Protein AF-A0A537MX38-F1 (afdb_monomer_lite)

Radius of gyration: 23.97 Å; chains: 1; bounding box: 77×20×43 Å

Sequence (95 aa):
MSSRASIWDEARRDPALLLWVLAAALVLYVFITGGYLIAVLHFAAIYAIFVTGLNIFMGYAGQVSFGHNAFAAISGYTSAVLTAKHGWEPLAAAA

Structure (mmCIF, N/CA/C/O backbone):
data_AF-A0A537MX38-F1
#
_entry.id   AF-A0A537MX38-F1
#
loop_
_atom_site.group_PDB
_atom_site.id
_atom_site.type_symbol
_atom_site.label_atom_id
_atom_site.label_alt_id
_atom_site.label_comp_id
_atom_site.label_asym_id
_atom_site.label_entity_id
_atom_site.label_seq_id
_atom_site.pdbx_PDB_ins_code
_atom_site.Cartn_x
_atom_site.Cartn_y
_atom_site.Cartn_z
_atom_site.occupancy
_atom_site.B_iso_or_equiv
_atom_site.auth_seq_id
_atom_site.auth_comp_id
_atom_site.auth_asym_id
_atom_site.auth_atom_id
_atom_site.pdbx_PDB_model_num
ATOM 1 N N . MET A 1 1 ? -46.345 -10.407 25.589 1.00 44.19 1 MET A N 1
ATOM 2 C CA . MET A 1 1 ? -46.279 -10.983 24.229 1.00 44.19 1 MET A CA 1
ATOM 3 C C . MET A 1 1 ? -45.337 -10.141 23.377 1.00 44.19 1 MET A C 1
ATOM 5 O O . MET A 1 1 ? -45.698 -9.066 22.934 1.00 44.19 1 MET A O 1
ATOM 9 N N . SER A 1 2 ? -44.092 -10.623 23.295 1.00 51.53 2 SER A N 1
ATOM 10 C CA . SER A 1 2 ? -43.039 -10.415 22.287 1.00 51.53 2 SER A CA 1
ATOM 11 C C . SER A 1 2 ? -43.318 -9.424 21.136 1.00 51.53 2 SER A C 1
ATOM 13 O O . SER A 1 2 ? -43.821 -9.821 20.084 1.00 51.53 2 SER A O 1
ATOM 15 N N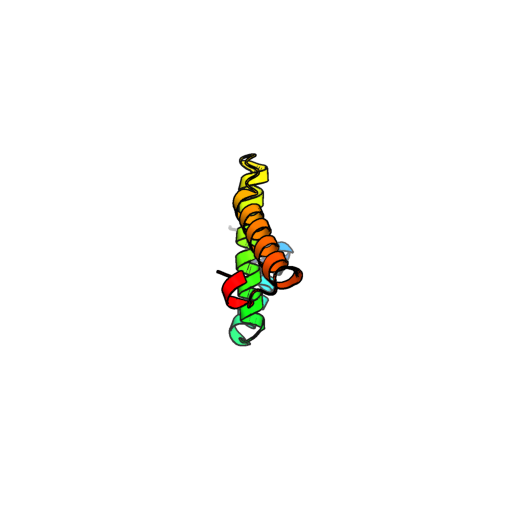 . SER A 1 3 ? -42.862 -8.175 21.279 1.00 53.84 3 SER A N 1
ATOM 16 C CA . SER A 1 3 ? -42.593 -7.304 20.129 1.00 53.84 3 SER A CA 1
ATOM 17 C C . SER A 1 3 ? -41.222 -7.673 19.558 1.00 53.84 3 SER A C 1
ATOM 19 O O . SER A 1 3 ? -40.187 -7.286 20.099 1.00 53.84 3 SER A O 1
ATOM 21 N N . ARG A 1 4 ? -41.211 -8.500 18.504 1.00 63.56 4 ARG A N 1
ATOM 22 C CA . ARG A 1 4 ? -40.018 -8.791 17.694 1.00 63.56 4 ARG A CA 1
ATOM 23 C C . ARG A 1 4 ? -39.769 -7.560 16.827 1.00 63.56 4 ARG A C 1
ATOM 25 O O . ARG A 1 4 ? -40.127 -7.569 15.653 1.00 63.56 4 ARG A O 1
ATOM 32 N N . ALA A 1 5 ? -39.228 -6.494 17.419 1.00 55.66 5 ALA A N 1
ATOM 33 C CA . ALA A 1 5 ? -38.612 -5.435 16.634 1.00 55.66 5 ALA A CA 1
ATOM 34 C C . ALA A 1 5 ? -37.564 -6.125 15.757 1.00 55.66 5 ALA A C 1
ATOM 36 O O . ALA A 1 5 ? -36.644 -6.797 16.227 1.00 55.66 5 ALA A O 1
ATOM 37 N N . SER A 1 6 ? -37.886 -6.132 14.479 1.00 65.00 6 SER A N 1
ATOM 38 C CA . SER A 1 6 ? -37.290 -6.959 13.463 1.00 65.00 6 SER A CA 1
ATOM 39 C C . SER A 1 6 ? -35.853 -6.487 13.278 1.00 65.00 6 SER A C 1
ATOM 41 O O . SER A 1 6 ? -35.622 -5.354 12.881 1.00 65.00 6 SER A O 1
ATOM 43 N N . ILE A 1 7 ? -34.878 -7.356 13.545 1.00 60.88 7 ILE A N 1
ATOM 44 C CA . ILE A 1 7 ? -33.452 -7.181 13.199 1.00 60.88 7 ILE A CA 1
ATOM 45 C C . ILE A 1 7 ? -33.232 -6.667 11.760 1.00 60.88 7 ILE A C 1
ATOM 47 O O . ILE A 1 7 ? -32.193 -6.095 11.445 1.00 60.88 7 ILE A O 1
ATOM 51 N N . TRP A 1 8 ? -34.234 -6.854 10.896 1.00 61.84 8 TRP A N 1
ATOM 52 C CA . TRP A 1 8 ? -34.277 -6.408 9.512 1.00 61.84 8 TRP A CA 1
ATOM 53 C C . TRP A 1 8 ? -34.559 -4.904 9.345 1.00 61.84 8 TRP A C 1
ATOM 55 O O . TRP A 1 8 ? -34.251 -4.365 8.285 1.00 61.84 8 TRP A O 1
ATOM 65 N N . ASP A 1 9 ? -35.111 -4.218 10.353 1.00 59.31 9 ASP A N 1
ATOM 66 C CA . ASP A 1 9 ? -35.388 -2.773 10.301 1.00 59.31 9 ASP A CA 1
ATOM 67 C C . ASP A 1 9 ? -34.141 -1.931 10.614 1.00 59.31 9 ASP A C 1
ATOM 69 O O . ASP A 1 9 ? -33.930 -0.899 9.974 1.00 59.31 9 ASP A O 1
ATOM 73 N N . GLU A 1 10 ? -33.276 -2.408 11.517 1.00 58.38 10 GLU A N 1
ATOM 74 C CA . GLU A 1 10 ? -31.995 -1.763 11.848 1.00 58.38 10 GLU A CA 1
ATOM 75 C C . GLU A 1 10 ? -31.004 -1.898 10.679 1.00 58.38 10 GLU A C 1
ATOM 77 O O . GLU A 1 10 ? -30.438 -0.918 10.194 1.00 58.38 10 GLU A O 1
ATOM 82 N N . ALA A 1 11 ? -30.915 -3.105 10.102 1.00 57.53 11 ALA A N 1
ATOM 83 C CA . ALA A 1 11 ? -30.050 -3.394 8.959 1.00 57.53 11 ALA A CA 1
ATOM 84 C C . ALA A 1 11 ? -30.386 -2.573 7.696 1.00 57.53 11 ALA A C 1
ATOM 86 O O . ALA A 1 11 ? -29.559 -2.430 6.795 1.00 57.53 11 ALA A O 1
ATOM 87 N N . ARG A 1 12 ? -31.605 -2.025 7.615 1.00 64.94 12 ARG A N 1
ATOM 88 C CA . ARG A 1 12 ? -32.091 -1.244 6.471 1.00 64.94 12 ARG A CA 1
ATOM 89 C C . ARG A 1 12 ? -31.660 0.228 6.513 1.00 64.94 12 ARG A C 1
ATOM 91 O O . ARG A 1 12 ? -31.846 0.924 5.513 1.00 64.94 12 ARG A O 1
ATOM 98 N N . ARG A 1 13 ? -31.115 0.718 7.634 1.00 65.12 13 ARG A N 1
ATOM 99 C CA . ARG A 1 13 ? -30.760 2.139 7.826 1.00 65.12 13 ARG A CA 1
ATOM 100 C C . ARG A 1 13 ? -29.276 2.419 8.027 1.00 65.12 13 ARG A C 1
ATOM 102 O O . ARG A 1 13 ? -28.900 3.586 7.951 1.00 65.12 13 ARG A O 1
ATOM 109 N N . ASP A 1 14 ? -28.442 1.396 8.188 1.00 71.50 14 ASP A N 1
ATOM 110 C CA . ASP A 1 14 ? -27.010 1.598 8.385 1.00 71.50 14 ASP A CA 1
ATOM 111 C C . ASP A 1 14 ? -26.273 1.735 7.045 1.00 71.50 14 ASP A C 1
ATOM 113 O O . ASP A 1 14 ? -26.065 0.736 6.345 1.00 71.50 14 ASP A O 1
ATOM 117 N N . PRO A 1 15 ? -25.797 2.942 6.675 1.00 78.81 15 PRO A N 1
ATOM 118 C CA . PRO A 1 15 ? -25.015 3.124 5.452 1.00 78.81 15 PRO A CA 1
ATOM 119 C C . PRO A 1 15 ? -23.743 2.263 5.460 1.00 78.81 15 PRO A C 1
ATOM 121 O O . PRO A 1 15 ? -23.262 1.867 4.403 1.00 78.81 15 PRO A O 1
ATOM 124 N N . ALA A 1 16 ? -23.234 1.905 6.643 1.00 84.56 16 ALA A N 1
ATOM 125 C CA . ALA A 1 16 ? -22.093 1.014 6.805 1.00 84.56 16 ALA A CA 1
ATOM 126 C C . ALA A 1 16 ? -22.348 -0.395 6.242 1.00 84.56 16 ALA A C 1
ATOM 128 O O . ALA A 1 16 ? -21.472 -0.947 5.581 1.00 84.56 16 ALA A O 1
ATOM 129 N N . LEU A 1 17 ? -23.537 -0.971 6.446 1.00 86.75 17 LEU A N 1
ATOM 130 C CA . LEU A 1 17 ? -23.862 -2.300 5.914 1.00 86.75 17 LEU A CA 1
ATOM 131 C C . LEU A 1 17 ? -23.919 -2.286 4.386 1.00 86.75 17 LEU A C 1
ATOM 133 O O . LEU A 1 17 ? -23.395 -3.192 3.740 1.00 86.75 17 LEU A O 1
ATOM 137 N N . LEU A 1 18 ? -24.479 -1.221 3.809 1.00 87.75 18 LEU A N 1
ATOM 138 C CA . LEU A 1 18 ? -24.467 -1.002 2.362 1.00 87.75 18 LEU A CA 1
ATOM 139 C C . LEU A 1 18 ? -23.038 -0.935 1.811 1.00 87.75 18 LEU A C 1
ATOM 141 O O . LEU A 1 18 ? -22.746 -1.571 0.799 1.00 87.75 18 LEU A O 1
ATOM 145 N N . LEU A 1 19 ? -22.138 -0.221 2.490 1.00 89.38 19 LEU A N 1
ATOM 146 C CA . LEU A 1 19 ? -20.732 -0.129 2.091 1.00 89.38 19 LEU A CA 1
ATOM 147 C C . LEU A 1 19 ? -20.028 -1.492 2.137 1.00 89.38 19 LEU A C 1
ATOM 149 O O . LEU A 1 19 ? -19.312 -1.833 1.196 1.00 89.38 19 LEU A O 1
ATOM 153 N N . TRP A 1 20 ? -20.267 -2.298 3.175 1.00 90.38 20 TRP A N 1
ATOM 154 C CA . TRP A 1 20 ? -19.692 -3.644 3.274 1.00 90.38 20 TRP A CA 1
ATOM 155 C C . TRP A 1 20 ? -20.204 -4.586 2.183 1.00 90.38 20 TRP A C 1
ATOM 157 O O . TRP A 1 20 ? -19.414 -5.316 1.581 1.00 90.38 20 TRP A O 1
ATOM 167 N N . VAL A 1 21 ? -21.503 -4.542 1.881 1.00 92.19 21 VAL A N 1
ATOM 168 C CA . VAL A 1 21 ? -22.103 -5.348 0.807 1.00 92.19 21 VAL A CA 1
ATOM 169 C C . VAL A 1 21 ? -21.540 -4.947 -0.559 1.00 92.19 21 VAL A C 1
ATOM 171 O O . VAL A 1 21 ? -21.180 -5.817 -1.352 1.00 92.19 21 VAL A O 1
ATOM 174 N N . LEU A 1 22 ? -21.404 -3.645 -0.825 1.00 92.62 22 LEU A N 1
ATOM 175 C CA . LEU A 1 22 ? -20.811 -3.140 -2.067 1.00 92.62 22 LEU A CA 1
ATOM 176 C C . LEU A 1 22 ? -19.339 -3.543 -2.208 1.00 92.62 22 LEU A C 1
ATOM 178 O O . LEU A 1 22 ? -18.926 -3.983 -3.282 1.00 92.62 22 LEU A O 1
ATOM 182 N N . ALA A 1 23 ? -18.557 -3.448 -1.131 1.00 89.94 23 ALA A N 1
ATOM 183 C CA . ALA A 1 23 ? -17.163 -3.879 -1.126 1.00 89.94 23 ALA A CA 1
ATOM 184 C C . ALA A 1 23 ? -17.035 -5.384 -1.418 1.00 89.94 23 ALA A C 1
ATOM 186 O O . ALA A 1 23 ? -16.227 -5.783 -2.257 1.00 89.94 23 ALA A O 1
ATOM 187 N N . ALA A 1 24 ? -17.869 -6.219 -0.791 1.00 92.31 24 ALA A N 1
ATOM 188 C CA . ALA A 1 24 ? -17.883 -7.660 -1.039 1.00 92.31 24 ALA A CA 1
ATOM 189 C C . ALA A 1 24 ? -18.274 -8.001 -2.489 1.00 92.31 24 ALA A C 1
ATOM 191 O O . ALA A 1 24 ? -17.639 -8.852 -3.116 1.00 92.31 24 ALA A O 1
ATOM 192 N N . ALA A 1 25 ? -19.272 -7.309 -3.046 1.00 92.50 25 ALA A N 1
ATOM 193 C CA . ALA A 1 25 ? -19.690 -7.488 -4.435 1.00 92.50 25 ALA A CA 1
ATOM 194 C C . ALA A 1 25 ? -18.579 -7.110 -5.429 1.00 92.50 25 ALA A C 1
ATOM 196 O O . ALA A 1 25 ? -18.355 -7.830 -6.403 1.00 92.50 25 ALA A O 1
ATOM 197 N N . LEU A 1 26 ? -17.845 -6.024 -5.164 1.00 90.25 26 LEU A N 1
ATOM 198 C CA . LEU A 1 26 ? -16.712 -5.598 -5.987 1.00 90.25 26 LEU A CA 1
ATOM 199 C C . LEU A 1 26 ? -15.575 -6.627 -5.964 1.00 90.25 26 LEU A C 1
ATOM 201 O O . LEU A 1 26 ? -15.027 -6.965 -7.011 1.00 90.25 26 LEU A O 1
ATOM 205 N N . VAL A 1 27 ? -15.241 -7.151 -4.783 1.00 91.06 27 VAL A N 1
ATOM 206 C CA . VAL A 1 27 ? -14.214 -8.191 -4.639 1.00 91.06 27 VAL A CA 1
ATOM 207 C C . VAL A 1 27 ? -14.618 -9.442 -5.419 1.00 91.06 27 VAL A C 1
ATOM 209 O O . VAL A 1 27 ? -13.825 -9.950 -6.211 1.00 91.06 27 VAL A O 1
ATOM 212 N N . LEU A 1 28 ? -15.863 -9.900 -5.269 1.00 91.94 28 LEU A N 1
ATOM 213 C CA . LEU A 1 28 ? -16.373 -11.057 -6.004 1.00 91.94 28 LEU A CA 1
ATOM 214 C C . LEU A 1 28 ? -16.335 -10.837 -7.524 1.00 91.94 28 LEU A C 1
ATOM 216 O O . LEU A 1 28 ? -15.916 -11.728 -8.261 1.00 91.94 28 LEU A O 1
ATOM 220 N N . TYR A 1 29 ? -16.718 -9.646 -7.991 1.00 90.75 29 TYR A N 1
ATOM 221 C CA . TYR A 1 29 ? -16.648 -9.278 -9.405 1.00 90.75 29 TYR A CA 1
ATOM 222 C C . TYR A 1 29 ? -15.222 -9.409 -9.953 1.00 90.75 29 TYR A C 1
ATOM 224 O O . TYR A 1 29 ? -15.023 -10.040 -10.991 1.00 90.75 29 TYR A O 1
ATOM 232 N N . VAL A 1 30 ? -14.223 -8.905 -9.221 1.00 89.62 30 VAL A N 1
ATOM 233 C CA . VAL A 1 30 ? -12.810 -9.003 -9.614 1.00 89.62 30 VAL A CA 1
ATOM 234 C C . VAL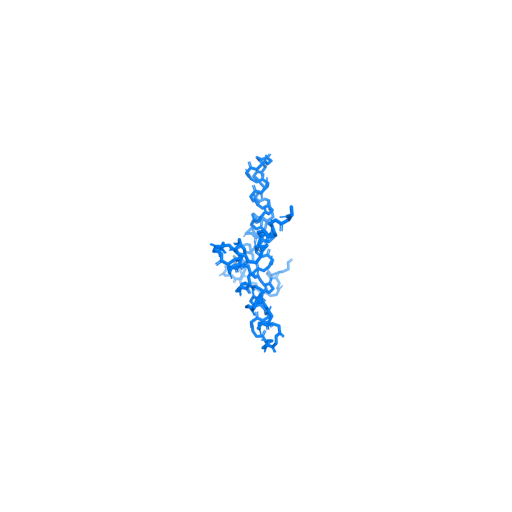 A 1 30 ? -12.359 -10.460 -9.755 1.00 89.62 30 VAL A C 1
ATOM 236 O O . VAL A 1 30 ? -11.711 -10.793 -10.750 1.00 89.62 30 VAL A O 1
ATOM 239 N N . PHE A 1 31 ? -12.747 -11.342 -8.827 1.00 89.19 31 PHE A N 1
ATOM 240 C CA . PHE A 1 31 ? -12.425 -12.773 -8.906 1.00 89.19 31 PHE A CA 1
ATOM 241 C C . PHE A 1 31 ? -13.077 -13.480 -10.101 1.00 89.19 31 PHE A C 1
ATOM 243 O O . PHE A 1 31 ? -12.466 -14.385 -10.666 1.00 89.19 31 PHE A O 1
ATOM 250 N N . ILE A 1 32 ? -14.277 -13.062 -10.511 1.00 91.00 32 ILE A N 1
ATOM 251 C CA . ILE A 1 32 ? -14.970 -13.628 -11.679 1.00 91.00 32 ILE A CA 1
ATOM 252 C C . ILE A 1 32 ? -14.346 -13.120 -12.986 1.00 91.00 32 ILE A C 1
ATOM 254 O O . ILE A 1 32 ? -14.134 -13.909 -13.905 1.00 91.00 32 ILE A O 1
ATOM 258 N N . THR A 1 33 ? -14.038 -11.821 -13.087 1.00 88.00 33 THR A N 1
ATOM 259 C CA . THR A 1 33 ? -13.448 -11.241 -14.309 1.00 88.00 33 THR A CA 1
ATOM 260 C C . THR A 1 33 ? -11.985 -11.627 -14.530 1.00 88.00 33 THR A C 1
ATOM 262 O O . THR A 1 33 ? -11.551 -11.724 -15.677 1.00 88.00 33 THR A O 1
ATOM 265 N N . GLY A 1 34 ? -11.224 -11.864 -13.457 1.00 83.06 34 GLY A N 1
ATOM 266 C CA . GLY A 1 34 ? -9.819 -12.261 -13.534 1.00 83.06 34 GLY A CA 1
ATOM 267 C C . GLY A 1 34 ? -8.914 -11.255 -14.264 1.00 83.06 34 GLY A C 1
ATOM 268 O O . GLY A 1 34 ? -9.228 -10.073 -14.419 1.00 83.06 34 GLY A O 1
ATOM 269 N N . GLY A 1 35 ? -7.740 -11.721 -14.695 1.00 88.50 35 GLY A N 1
ATOM 270 C CA . GLY A 1 35 ? -6.798 -10.920 -15.485 1.00 88.50 35 GLY A CA 1
ATOM 271 C C . GLY A 1 35 ? -6.198 -9.739 -14.714 1.00 88.50 35 GLY A C 1
ATOM 272 O O . GLY A 1 35 ? -5.855 -9.858 -13.544 1.00 88.50 35 GLY A O 1
ATOM 273 N N . TYR A 1 36 ? -6.055 -8.581 -15.364 1.00 88.62 36 TYR A N 1
ATOM 274 C CA . TYR A 1 36 ? -5.404 -7.398 -14.780 1.00 88.62 36 TYR A CA 1
ATOM 275 C C . TYR A 1 36 ? -6.014 -6.959 -13.436 1.00 88.62 36 TYR A C 1
ATOM 277 O O . TYR A 1 36 ? -5.281 -6.586 -12.520 1.00 88.62 36 TYR A O 1
ATOM 285 N N . LEU A 1 37 ? -7.336 -7.072 -13.274 1.00 88.88 37 LEU A N 1
ATOM 286 C CA . LEU A 1 37 ? -8.019 -6.703 -12.031 1.00 88.88 37 LEU A CA 1
ATOM 287 C C . LEU A 1 37 ? -7.572 -7.563 -10.840 1.00 88.88 37 LEU A C 1
ATOM 289 O O . LEU A 1 37 ? -7.464 -7.042 -9.730 1.00 88.88 37 LEU A O 1
ATOM 293 N N . ILE A 1 38 ? -7.231 -8.840 -11.060 1.00 90.25 38 ILE A N 1
ATOM 294 C CA . ILE A 1 38 ? -6.686 -9.703 -10.000 1.00 90.25 38 ILE A CA 1
ATOM 295 C C . ILE A 1 38 ? -5.309 -9.208 -9.550 1.00 90.25 38 ILE A C 1
ATOM 297 O O . ILE A 1 38 ? -4.996 -9.241 -8.364 1.00 90.25 38 ILE A O 1
ATOM 301 N N . ALA A 1 39 ? -4.479 -8.726 -10.479 1.00 90.31 39 ALA A N 1
ATOM 302 C CA . ALA A 1 39 ? -3.154 -8.205 -10.162 1.00 90.31 39 ALA A CA 1
ATOM 303 C C . ALA A 1 39 ? -3.269 -6.904 -9.359 1.00 90.31 39 ALA A C 1
ATOM 305 O O . ALA A 1 39 ? -2.601 -6.746 -8.338 1.00 90.31 39 ALA A O 1
ATOM 306 N N . VAL A 1 40 ? -4.176 -6.013 -9.765 1.00 92.06 40 VAL A N 1
ATOM 307 C CA . VAL A 1 40 ? -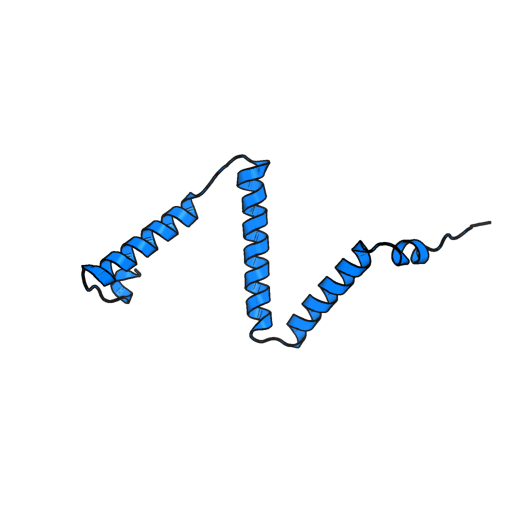4.486 -4.786 -9.019 1.00 92.06 40 VAL A CA 1
ATOM 308 C C . VAL A 1 40 ? -4.977 -5.112 -7.607 1.00 92.06 40 VAL A C 1
ATOM 310 O O . VAL A 1 40 ? -4.503 -4.499 -6.653 1.00 92.06 40 VAL A O 1
ATOM 313 N N . LEU A 1 41 ? -5.866 -6.099 -7.450 1.00 91.31 41 LEU A N 1
ATOM 314 C CA . LEU A 1 41 ? -6.355 -6.524 -6.136 1.00 91.31 41 LEU A CA 1
ATOM 315 C C . LEU A 1 41 ? -5.228 -7.074 -5.250 1.00 91.31 41 LEU A C 1
ATOM 317 O O . LEU A 1 41 ? -5.169 -6.734 -4.069 1.00 91.31 41 LEU A O 1
ATOM 321 N N . HIS A 1 42 ? -4.304 -7.862 -5.809 1.00 91.75 42 HIS A N 1
ATOM 322 C CA . HIS A 1 42 ? -3.122 -8.326 -5.077 1.00 91.75 42 HIS A CA 1
ATOM 323 C C . HIS A 1 42 ? -2.251 -7.159 -4.600 1.00 91.75 42 HIS A C 1
ATOM 325 O O . HIS A 1 42 ? -1.914 -7.101 -3.418 1.00 91.75 42 HIS A O 1
ATOM 331 N N . PHE A 1 43 ? -1.922 -6.207 -5.479 1.00 93.62 43 PHE A N 1
ATOM 332 C CA . PHE A 1 43 ? -1.140 -5.031 -5.086 1.00 93.62 43 PHE A CA 1
ATOM 333 C C . PHE A 1 43 ? -1.859 -4.193 -4.027 1.00 93.62 43 PHE A C 1
ATOM 335 O O . PHE A 1 43 ? -1.237 -3.784 -3.048 1.00 93.62 43 PHE A O 1
ATOM 342 N N . ALA A 1 44 ? -3.169 -3.985 -4.173 1.00 92.44 44 ALA A N 1
ATOM 343 C CA . ALA A 1 44 ? -3.974 -3.266 -3.191 1.00 92.44 44 ALA A CA 1
ATOM 344 C C . ALA A 1 44 ? -3.950 -3.957 -1.817 1.00 92.44 44 ALA A C 1
ATOM 346 O O . ALA A 1 44 ? -3.760 -3.285 -0.805 1.00 92.44 44 ALA A O 1
ATOM 347 N N . ALA A 1 45 ? -4.076 -5.287 -1.772 1.00 90.69 45 ALA A N 1
ATOM 348 C CA . ALA A 1 45 ? -4.004 -6.058 -0.531 1.00 90.69 45 ALA A CA 1
ATOM 349 C C . ALA A 1 45 ? -2.616 -5.970 0.127 1.00 90.69 45 ALA A C 1
ATOM 351 O O . ALA A 1 45 ? -2.520 -5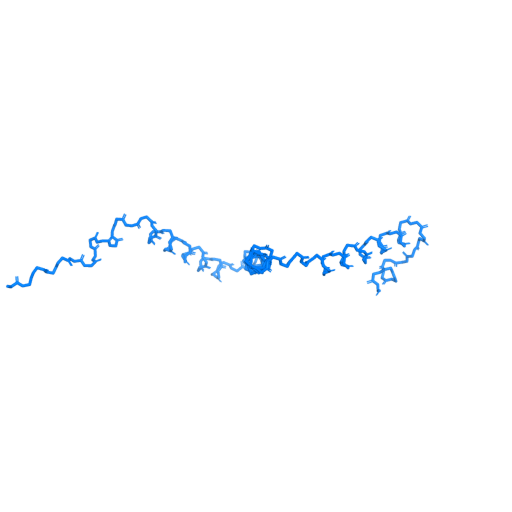.736 1.333 1.00 90.69 45 ALA A O 1
ATOM 352 N N . ILE A 1 46 ? -1.543 -6.094 -0.662 1.00 94.12 46 ILE A N 1
ATOM 353 C CA . ILE A 1 46 ? -0.162 -5.946 -0.178 1.00 94.12 46 ILE A CA 1
ATOM 354 C C . ILE A 1 46 ? 0.046 -4.547 0.415 1.00 94.12 46 ILE A C 1
ATOM 356 O O . ILE A 1 46 ? 0.545 -4.424 1.535 1.00 94.12 46 ILE A O 1
ATOM 360 N N . TYR A 1 47 ? -0.375 -3.492 -0.288 1.00 92.25 47 TYR A N 1
ATOM 361 C CA . TYR A 1 47 ? -0.243 -2.122 0.208 1.00 92.25 47 TYR A CA 1
ATOM 362 C C . TYR A 1 47 ? -1.113 -1.842 1.430 1.00 92.25 47 TYR A C 1
ATOM 364 O O . TYR A 1 47 ? -0.659 -1.133 2.325 1.00 92.25 47 TYR A O 1
ATOM 372 N N . ALA A 1 48 ? -2.317 -2.411 1.517 1.00 92.50 48 ALA A N 1
ATOM 373 C CA . ALA A 1 48 ? -3.155 -2.285 2.705 1.00 92.50 48 ALA A CA 1
ATOM 374 C C . ALA A 1 48 ? -2.438 -2.846 3.942 1.00 92.50 48 ALA A C 1
ATOM 376 O O . ALA A 1 48 ? -2.315 -2.146 4.945 1.00 92.50 48 ALA A O 1
ATOM 377 N N . ILE A 1 49 ? -1.874 -4.056 3.839 1.00 91.31 49 ILE A N 1
ATOM 378 C CA . ILE A 1 49 ? -1.070 -4.659 4.913 1.00 91.31 49 ILE A CA 1
ATOM 379 C C . ILE A 1 49 ? 0.133 -3.769 5.245 1.00 91.31 49 ILE A C 1
ATOM 381 O O . ILE A 1 49 ? 0.400 -3.505 6.418 1.00 91.31 49 ILE A O 1
ATOM 385 N N . PHE A 1 50 ? 0.837 -3.277 4.224 1.00 87.25 50 PHE A N 1
ATOM 386 C CA . PHE A 1 50 ? 2.021 -2.439 4.398 1.00 87.25 50 PHE A CA 1
ATOM 387 C C . PHE A 1 50 ? 1.703 -1.141 5.149 1.00 87.25 50 PHE A C 1
ATOM 389 O O . PHE A 1 50 ? 2.376 -0.808 6.122 1.00 87.25 50 PHE A O 1
ATOM 396 N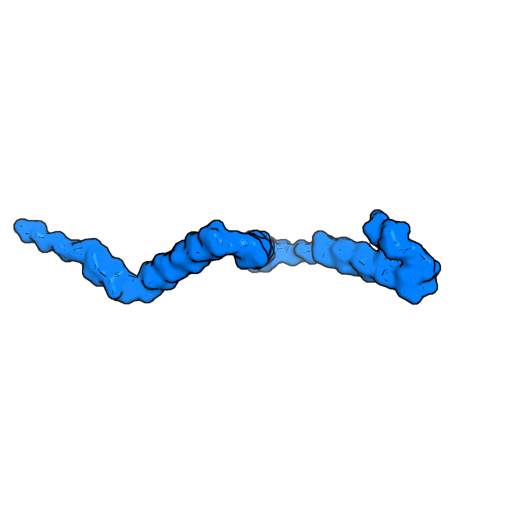 N . VAL A 1 51 ? 0.646 -0.433 4.746 1.00 87.88 51 VAL A N 1
ATOM 397 C CA . VAL A 1 51 ? 0.210 0.824 5.371 1.00 87.88 51 VAL A CA 1
ATOM 398 C C . VAL A 1 51 ? -0.322 0.584 6.782 1.00 87.88 51 VAL A C 1
ATOM 400 O O . VAL A 1 51 ? 0.003 1.356 7.682 1.00 87.88 51 VAL A O 1
ATOM 403 N N . THR A 1 52 ? -1.083 -0.488 7.022 1.00 87.56 52 THR A N 1
ATOM 404 C CA . THR A 1 52 ? -1.527 -0.842 8.379 1.00 87.56 52 THR A CA 1
ATOM 405 C C . THR A 1 52 ? -0.339 -1.160 9.286 1.00 87.56 52 THR A C 1
ATOM 407 O O . THR A 1 52 ? -0.277 -0.646 10.403 1.00 87.56 52 THR A O 1
ATOM 410 N N . GLY A 1 53 ? 0.636 -1.937 8.805 1.00 82.31 53 GLY A N 1
ATOM 411 C CA . GLY A 1 53 ? 1.877 -2.207 9.530 1.00 82.31 53 GLY A CA 1
ATOM 412 C C . GLY A 1 53 ? 2.647 -0.923 9.834 1.00 82.31 53 GLY A C 1
ATOM 413 O O . GLY A 1 53 ? 3.056 -0.705 10.971 1.00 82.31 53 GLY A O 1
ATOM 414 N N . LEU A 1 54 ? 2.763 -0.024 8.855 1.00 82.25 54 LEU A N 1
ATOM 415 C CA . LEU A 1 54 ? 3.405 1.279 9.023 1.00 82.25 54 LEU A CA 1
ATOM 416 C C . LEU A 1 54 ? 2.689 2.147 10.067 1.00 82.25 54 LEU A C 1
ATOM 418 O O . LEU A 1 54 ? 3.346 2.738 10.919 1.00 82.25 54 LEU A O 1
ATOM 422 N N . ASN A 1 55 ? 1.355 2.184 10.042 1.00 83.62 55 ASN A N 1
ATOM 423 C CA . ASN A 1 55 ? 0.541 2.916 11.012 1.00 83.62 55 ASN A CA 1
ATOM 424 C C . ASN A 1 55 ? 0.728 2.372 12.437 1.00 83.62 55 ASN A C 1
ATOM 426 O O . ASN A 1 55 ? 0.781 3.139 13.395 1.00 83.62 55 ASN A O 1
ATOM 430 N N . ILE A 1 56 ? 0.887 1.056 12.585 1.00 82.19 56 ILE A N 1
ATOM 431 C CA . ILE A 1 56 ? 1.180 0.437 13.881 1.00 82.19 56 ILE A CA 1
ATOM 432 C C . ILE A 1 56 ? 2.611 0.765 14.326 1.00 82.19 56 ILE A C 1
ATOM 434 O O . ILE A 1 56 ? 2.808 1.200 15.458 1.00 82.19 56 ILE A O 1
ATOM 438 N N . PHE A 1 57 ? 3.609 0.605 13.455 1.00 78.12 57 PHE A N 1
ATOM 439 C CA . PHE A 1 57 ? 5.010 0.840 13.813 1.00 78.12 57 PHE A CA 1
ATOM 440 C C . PHE A 1 57 ? 5.307 2.312 14.104 1.00 78.12 57 PHE A C 1
ATOM 442 O O . PHE A 1 57 ? 5.836 2.626 15.168 1.00 78.12 57 PHE A O 1
ATOM 449 N N . MET A 1 58 ? 4.943 3.213 13.192 1.00 77.62 58 MET A N 1
ATOM 450 C CA . MET A 1 58 ? 5.209 4.647 13.331 1.00 77.62 58 MET A CA 1
ATOM 451 C C . MET A 1 58 ? 4.228 5.327 14.287 1.00 77.62 58 MET A C 1
ATOM 453 O O . MET A 1 58 ? 4.636 6.210 15.034 1.00 77.62 58 MET A O 1
ATOM 457 N N . GLY A 1 59 ? 2.953 4.926 14.277 1.00 77.31 59 GLY A N 1
ATOM 458 C CA . GLY A 1 59 ? 1.912 5.539 15.102 1.00 77.31 59 GLY A CA 1
ATOM 459 C C . GLY A 1 59 ? 1.861 4.980 16.524 1.00 77.31 59 GLY A C 1
ATOM 460 O O . GLY A 1 59 ? 2.018 5.733 17.480 1.00 77.31 59 GLY A O 1
ATOM 461 N N . TYR A 1 60 ? 1.653 3.667 16.677 1.00 70.00 60 TYR A N 1
ATOM 462 C CA . TYR A 1 60 ? 1.437 3.039 17.993 1.00 70.00 60 TYR A CA 1
ATOM 463 C C . TYR A 1 60 ? 2.728 2.678 18.735 1.00 70.00 60 TYR A C 1
ATOM 465 O O . TYR A 1 60 ? 2.807 2.869 19.946 1.00 70.00 60 TYR A O 1
ATOM 473 N N . ALA A 1 61 ? 3.731 2.143 18.039 1.00 76.75 61 ALA A N 1
ATOM 474 C CA . ALA A 1 61 ? 4.999 1.744 18.654 1.00 76.75 61 ALA A CA 1
ATOM 475 C C . ALA A 1 61 ? 6.049 2.873 18.671 1.00 76.75 61 ALA A C 1
ATOM 477 O O . ALA A 1 61 ? 7.087 2.734 19.317 1.00 76.75 61 ALA A O 1
ATOM 478 N N . GLY A 1 62 ? 5.813 3.972 17.941 1.00 72.94 62 GLY A N 1
ATOM 479 C CA . GLY A 1 62 ? 6.761 5.084 17.794 1.00 72.94 62 GLY A CA 1
ATOM 480 C C . GLY A 1 62 ? 8.087 4.698 17.123 1.00 72.94 62 GLY A C 1
ATOM 481 O O . GLY A 1 62 ? 9.059 5.449 17.185 1.00 72.94 62 GLY A O 1
ATOM 482 N N . GLN A 1 63 ? 8.158 3.520 16.500 1.00 72.06 63 GLN A N 1
ATOM 483 C CA . GLN A 1 63 ? 9.343 3.012 15.820 1.00 72.06 63 GLN A CA 1
ATOM 484 C C . GLN A 1 63 ? 9.286 3.406 14.348 1.00 72.06 63 GLN A C 1
ATOM 486 O O . GLN A 1 63 ? 8.664 2.751 13.509 1.00 72.06 63 GLN A O 1
ATOM 491 N N . VAL A 1 64 ? 9.974 4.493 14.022 1.00 65.44 64 VAL A N 1
ATOM 492 C CA . VAL A 1 64 ? 10.181 4.921 12.641 1.00 65.44 64 VAL A CA 1
ATOM 493 C C . VAL A 1 64 ? 11.286 4.059 12.021 1.00 65.44 64 VAL A C 1
ATOM 495 O O . VAL A 1 64 ? 12.464 4.404 12.063 1.00 65.44 64 VAL A O 1
ATOM 498 N N . SER A 1 65 ? 10.916 2.903 11.463 1.00 70.88 65 SER A N 1
ATOM 499 C CA . SER A 1 65 ? 11.852 2.032 10.741 1.00 70.88 65 SER A CA 1
ATOM 500 C C . SER A 1 65 ? 11.806 2.314 9.239 1.00 70.88 65 SER A C 1
ATOM 502 O O . SER A 1 65 ? 10.976 1.776 8.509 1.00 70.88 65 SER A O 1
ATOM 504 N N . PHE A 1 66 ? 12.717 3.166 8.763 1.00 66.75 66 PHE A N 1
ATOM 505 C CA . PHE A 1 66 ? 12.952 3.380 7.328 1.00 66.75 66 PHE A CA 1
ATOM 506 C C . PHE A 1 66 ? 14.006 2.433 6.742 1.00 66.75 66 PHE A C 1
ATOM 508 O O . PHE A 1 66 ? 14.303 2.536 5.559 1.00 66.75 66 PHE A O 1
ATOM 515 N N . GLY A 1 67 ? 14.566 1.505 7.528 1.00 74.81 67 GLY A N 1
ATOM 516 C CA . GLY A 1 67 ? 15.740 0.716 7.135 1.00 74.81 67 GLY A CA 1
ATOM 517 C C . GLY A 1 67 ? 15.568 -0.034 5.814 1.00 74.81 67 GLY A C 1
ATOM 518 O O . GLY A 1 67 ? 16.399 0.094 4.924 1.00 74.81 67 GLY A O 1
ATOM 519 N N . HIS A 1 68 ? 14.460 -0.755 5.637 1.00 75.81 68 HIS A N 1
ATOM 520 C CA . HIS A 1 68 ? 14.232 -1.541 4.421 1.00 75.81 68 HIS A CA 1
ATOM 521 C C . HIS A 1 68 ? 14.058 -0.655 3.174 1.00 75.81 68 HIS A C 1
ATOM 523 O O . HIS A 1 68 ? 14.696 -0.887 2.151 1.00 75.81 68 HIS A O 1
ATOM 529 N N . ASN A 1 69 ? 13.265 0.417 3.287 1.00 79.25 69 ASN A N 1
ATOM 530 C CA . ASN A 1 69 ? 13.081 1.395 2.209 1.00 79.25 69 ASN A CA 1
ATOM 531 C C . ASN A 1 69 ? 14.379 2.166 1.911 1.00 79.25 69 ASN A C 1
ATOM 533 O O . ASN A 1 69 ? 14.659 2.472 0.756 1.00 79.25 69 ASN A O 1
ATOM 537 N N . ALA A 1 70 ? 15.195 2.448 2.931 1.00 80.81 70 ALA A N 1
ATOM 538 C CA . ALA A 1 70 ? 16.493 3.097 2.788 1.00 80.81 70 ALA A CA 1
ATOM 539 C C . ALA A 1 70 ? 17.503 2.190 2.071 1.00 80.81 70 ALA A C 1
ATOM 541 O O . ALA A 1 70 ? 18.164 2.646 1.145 1.00 80.81 70 ALA A O 1
ATOM 542 N N . PHE A 1 71 ? 17.586 0.901 2.417 1.00 87.50 71 PHE A N 1
ATOM 543 C CA . PHE A 1 71 ? 18.443 -0.053 1.702 1.00 87.50 71 PHE A CA 1
ATOM 544 C C . PHE A 1 71 ? 17.977 -0.290 0.257 1.00 87.50 71 PHE A C 1
ATOM 546 O O . PHE A 1 71 ? 18.810 -0.368 -0.649 1.00 87.50 71 PHE A O 1
ATOM 553 N N . ALA A 1 72 ? 16.663 -0.328 0.013 1.00 88.00 72 ALA A N 1
ATOM 554 C CA . ALA A 1 72 ? 16.108 -0.384 -1.340 1.00 88.00 72 ALA A CA 1
ATOM 555 C C . ALA A 1 72 ? 16.458 0.875 -2.159 1.00 88.00 72 ALA A C 1
ATOM 557 O O . ALA A 1 72 ? 16.861 0.776 -3.316 1.00 88.00 72 ALA A O 1
ATOM 558 N N . ALA A 1 73 ? 16.383 2.063 -1.552 1.00 88.75 73 ALA A N 1
ATOM 559 C CA . ALA A 1 73 ? 16.787 3.308 -2.203 1.00 88.75 73 ALA A CA 1
ATOM 560 C C . ALA A 1 73 ? 18.299 3.350 -2.495 1.00 88.75 73 ALA A C 1
ATOM 562 O O . ALA A 1 73 ? 18.702 3.748 -3.587 1.00 88.75 73 ALA A O 1
ATOM 563 N N . ILE A 1 74 ? 19.137 2.907 -1.549 1.00 93.06 74 ILE A N 1
ATOM 564 C CA . ILE A 1 74 ? 20.600 2.863 -1.705 1.00 93.06 74 ILE A CA 1
ATOM 565 C C . ILE A 1 74 ? 21.009 1.893 -2.820 1.00 93.06 74 ILE A C 1
ATOM 567 O O . ILE A 1 74 ? 21.831 2.259 -3.660 1.00 93.06 74 ILE A O 1
ATOM 571 N N . SER A 1 75 ? 20.439 0.685 -2.858 1.00 90.19 75 SER A N 1
ATOM 572 C CA . SER A 1 75 ? 20.735 -0.305 -3.907 1.00 90.19 75 SER A CA 1
ATOM 573 C C . SER A 1 75 ? 20.294 0.190 -5.283 1.00 90.19 75 SER A C 1
ATOM 575 O O . SER A 1 75 ? 21.117 0.246 -6.193 1.00 90.19 75 SER A O 1
ATOM 577 N N . GLY A 1 76 ? 19.055 0.674 -5.420 1.00 89.56 76 GLY A N 1
ATOM 578 C CA . GLY A 1 76 ? 18.557 1.209 -6.690 1.00 89.56 76 GLY A CA 1
ATOM 579 C C . GLY A 1 76 ? 19.365 2.406 -7.206 1.00 89.56 76 GLY A C 1
ATOM 580 O O . GLY A 1 76 ? 19.679 2.476 -8.395 1.00 89.56 76 GLY A O 1
ATOM 581 N N . TYR A 1 77 ? 19.760 3.329 -6.322 1.00 93.06 77 TYR A N 1
ATOM 582 C CA . TYR A 1 77 ? 20.613 4.460 -6.701 1.00 93.06 77 TYR A CA 1
ATOM 583 C C . TYR A 1 77 ? 22.022 4.013 -7.109 1.00 93.06 77 TYR A C 1
ATOM 585 O O . TYR A 1 77 ? 22.568 4.513 -8.094 1.00 93.06 77 TYR A O 1
ATOM 593 N N . THR A 1 78 ? 22.596 3.047 -6.388 1.00 92.44 78 THR A N 1
ATOM 594 C CA . THR A 1 78 ? 23.895 2.448 -6.726 1.00 92.44 78 THR A CA 1
ATOM 595 C C . THR A 1 78 ? 23.860 1.817 -8.116 1.00 92.44 78 THR A C 1
ATOM 597 O O . THR A 1 78 ? 24.693 2.162 -8.958 1.00 92.44 78 THR A O 1
ATOM 600 N N . SER A 1 79 ? 22.859 0.978 -8.401 1.00 91.06 79 SER A N 1
ATOM 601 C CA . SER A 1 79 ? 22.667 0.368 -9.720 1.00 91.06 79 SER A CA 1
ATOM 602 C C . SER A 1 79 ? 22.529 1.427 -10.814 1.00 91.06 79 SER A C 1
ATOM 604 O O . SER A 1 79 ? 23.221 1.357 -11.829 1.00 91.06 79 SER A O 1
ATOM 606 N N . ALA A 1 80 ? 21.715 2.464 -10.579 1.00 90.06 80 ALA A N 1
ATOM 607 C CA . ALA A 1 80 ? 21.528 3.558 -11.528 1.00 90.06 80 ALA A CA 1
ATOM 608 C C . ALA A 1 80 ? 22.849 4.273 -11.855 1.00 90.06 80 ALA A C 1
ATOM 610 O O . ALA A 1 80 ? 23.149 4.490 -13.030 1.00 90.06 80 ALA A O 1
ATOM 611 N N . VAL A 1 81 ? 23.673 4.591 -10.849 1.00 94.06 81 VAL A N 1
ATOM 612 C CA . VAL A 1 81 ? 24.986 5.230 -11.047 1.00 94.06 81 VAL A CA 1
ATOM 613 C C . VAL A 1 81 ? 25.948 4.326 -11.819 1.00 94.06 81 VAL A C 1
ATOM 615 O O . VAL A 1 81 ? 26.621 4.814 -12.732 1.00 94.06 81 VAL A O 1
ATOM 618 N N . LEU A 1 82 ? 25.993 3.029 -11.507 1.00 92.50 82 LEU A N 1
ATOM 619 C CA . LEU A 1 82 ? 26.856 2.068 -12.201 1.00 92.50 82 LEU A CA 1
ATOM 620 C C . LEU A 1 82 ? 26.508 1.970 -13.693 1.00 92.50 82 LEU A C 1
ATOM 622 O O . LEU A 1 82 ? 27.398 2.069 -14.541 1.00 92.50 82 LEU A O 1
ATOM 626 N N . THR A 1 83 ? 25.221 1.883 -14.036 1.00 91.56 83 THR A N 1
ATOM 627 C CA . THR A 1 83 ? 24.787 1.913 -15.445 1.00 91.56 83 THR A CA 1
ATOM 628 C C . THR A 1 83 ? 24.999 3.276 -16.111 1.00 91.56 83 THR A C 1
ATOM 630 O O . THR A 1 83 ? 25.510 3.339 -17.225 1.00 91.56 83 THR A O 1
ATOM 633 N N . ALA A 1 84 ? 24.644 4.382 -15.448 1.00 91.38 84 ALA A N 1
ATOM 634 C CA . ALA A 1 84 ? 24.598 5.705 -16.079 1.00 91.38 84 ALA A CA 1
ATOM 635 C C . ALA A 1 84 ? 25.968 6.385 -16.201 1.00 91.38 84 ALA A C 1
ATOM 637 O O . ALA A 1 84 ? 26.186 7.163 -17.128 1.00 91.38 84 ALA A O 1
ATOM 638 N N . LYS A 1 85 ? 26.883 6.139 -15.255 1.00 90.69 85 LYS A N 1
ATOM 639 C CA . LYS A 1 85 ? 28.203 6.790 -15.217 1.00 90.69 85 LYS A CA 1
ATOM 640 C C . LYS A 1 85 ? 29.365 5.844 -15.457 1.00 90.69 85 LYS A C 1
ATOM 642 O O . LYS A 1 85 ? 30.440 6.320 -15.808 1.00 90.69 85 LYS A O 1
ATOM 647 N N . HIS A 1 86 ? 29.208 4.552 -15.187 1.00 87.19 86 HIS A N 1
ATOM 648 C CA . HIS A 1 86 ? 30.310 3.588 -15.292 1.00 87.19 86 HIS A CA 1
ATOM 649 C C . HIS A 1 86 ? 30.105 2.589 -16.435 1.00 87.19 86 HIS A C 1
ATOM 651 O O . HIS A 1 86 ? 30.989 1.777 -16.684 1.00 87.19 86 HIS A O 1
ATOM 657 N N . GLY A 1 87 ? 28.985 2.683 -17.165 1.00 87.38 87 GLY A N 1
ATOM 658 C CA . GLY A 1 87 ? 28.721 1.882 -18.360 1.00 87.38 87 GLY A CA 1
ATOM 659 C C . GLY A 1 87 ? 28.593 0.386 -18.080 1.00 87.38 87 GLY A C 1
ATOM 660 O O . GLY A 1 87 ? 28.792 -0.416 -18.987 1.00 87.38 87 GLY A O 1
ATOM 661 N N . TRP A 1 88 ? 28.310 0.004 -16.830 1.00 90.50 88 TRP A N 1
ATOM 662 C CA . TRP A 1 88 ? 28.104 -1.396 -16.473 1.00 90.50 88 TRP A CA 1
ATOM 663 C C . TRP A 1 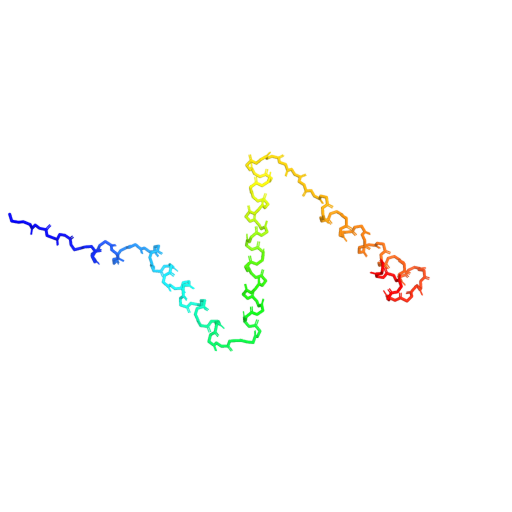88 ? 26.872 -1.943 -17.188 1.00 90.50 88 TRP A C 1
ATOM 665 O O . TRP A 1 88 ? 25.869 -1.241 -17.326 1.00 90.50 88 TRP A O 1
ATOM 675 N N . GLU A 1 89 ? 26.932 -3.208 -17.609 1.00 86.44 89 GLU A N 1
ATOM 676 C CA . GLU A 1 89 ? 25.741 -3.880 -18.118 1.00 86.44 89 GLU A CA 1
ATOM 677 C C . GLU A 1 89 ? 24.655 -3.916 -17.028 1.00 86.44 89 GLU A C 1
ATOM 679 O O . GLU A 1 89 ? 24.969 -4.207 -15.868 1.00 86.44 89 GLU A O 1
ATOM 684 N N . PRO A 1 90 ? 23.375 -3.667 -17.366 1.00 84.38 90 PRO A N 1
ATOM 685 C CA . PRO A 1 90 ? 22.291 -3.581 -16.385 1.00 84.38 90 PRO A CA 1
ATOM 686 C C . PRO A 1 90 ? 22.178 -4.800 -15.468 1.00 84.38 90 PRO A C 1
ATOM 688 O O . PRO A 1 90 ? 21.852 -4.656 -14.296 1.00 84.38 90 PRO A O 1
ATOM 691 N N . LEU A 1 91 ? 22.491 -5.994 -15.979 1.00 85.94 91 LEU A N 1
ATOM 692 C CA . LEU A 1 91 ? 22.486 -7.231 -15.197 1.00 85.94 91 LEU A CA 1
ATOM 693 C C . LEU A 1 91 ? 23.602 -7.268 -14.145 1.00 85.94 91 LEU A C 1
ATOM 695 O O . LEU A 1 91 ? 23.368 -7.728 -13.034 1.00 85.94 91 LEU A O 1
ATOM 699 N N . ALA A 1 92 ? 24.791 -6.758 -14.470 1.00 85.19 92 ALA A N 1
ATOM 700 C CA . ALA A 1 92 ? 25.911 -6.674 -13.534 1.00 85.19 92 ALA A CA 1
ATOM 701 C C . ALA A 1 92 ? 25.721 -5.551 -12.503 1.00 85.19 92 ALA A C 1
ATOM 703 O O . ALA A 1 92 ? 26.228 -5.642 -11.392 1.00 85.19 92 ALA A O 1
ATOM 704 N N . ALA A 1 93 ? 24.991 -4.494 -12.866 1.00 84.69 93 ALA A N 1
ATOM 705 C CA . ALA A 1 93 ? 24.670 -3.388 -11.969 1.00 84.69 93 ALA A CA 1
ATOM 706 C C . ALA A 1 93 ? 23.476 -3.673 -11.040 1.00 84.69 93 ALA A C 1
ATOM 708 O O . ALA A 1 93 ? 23.325 -2.984 -10.034 1.00 84.69 93 ALA A O 1
ATOM 709 N N . ALA A 1 94 ? 22.613 -4.634 -11.385 1.00 78.44 94 ALA A N 1
ATOM 710 C CA . ALA A 1 94 ? 21.423 -5.011 -10.615 1.00 78.44 94 ALA A CA 1
ATOM 711 C C . ALA A 1 94 ? 21.653 -6.167 -9.619 1.00 78.44 94 ALA A C 1
ATOM 713 O O . ALA A 1 94 ? 20.721 -6.522 -8.896 1.00 78.44 94 ALA A O 1
ATOM 714 N N . ALA A 1 95 ? 22.852 -6.760 -9.618 1.00 66.94 95 ALA A N 1
ATOM 715 C CA . ALA A 1 95 ? 23.291 -7.790 -8.674 1.00 66.94 95 ALA A CA 1
ATOM 716 C C . ALA A 1 95 ? 23.820 -7.169 -7.372 1.00 66.94 95 ALA A C 1
ATOM 718 O O . ALA A 1 95 ? 23.594 -7.788 -6.308 1.00 66.94 95 ALA A O 1
#

pLDDT: mean 82.28, std 11.77, range [44.19, 94.12]

Secondary structure (DSSP, 8-state):
------HHHHTTT-HHHHHHHHHHHHHHHHHHH-THHHHHHHHHHHHHHHHHHHIIIIIIS-----HHHHHHHHHHHHHHHHHHHH---HHHH--

Foldseek 3Di:
DDPCPDPVVVCVPDVVNVVVVVVVVVVVVLVVVDDPSVVVVVVVVVVVVVVVVCCCCCPVVVHPDCPVVVVVVVLVVQLVCCCPPVVDDSVVSND